Protein AF-A0A660SE81-F1 (afdb_monomer_lite)

InterPro domains:
  IPR000866 Alkyl hydroperoxide reductase subunit C/ Thiol specific antioxidant [PF00578] (19-53)
  IPR036249 Thioredoxin-like superfamily [SSF52833] (3-51)

Sequence (54 aa):
MRLMMLAVVPMVLMAGPGVGEPAPDFTEPDTAFQPHSLSDFRYKTVMLHFWHTS

Structure (mmCIF, N/CA/C/O backbone):
data_AF-A0A660SE81-F1
#
_entry.id   AF-A0A660SE81-F1
#
loop_
_atom_site.group_PDB
_atom_site.id
_atom_site.type_symbol
_atom_site.label_atom_id
_atom_site.label_alt_id
_atom_site.label_comp_id
_atom_site.label_asym_id
_atom_site.label_entity_id
_atom_site.label_seq_id
_atom_site.pdbx_PDB_ins_code
_atom_site.Cartn_x
_atom_site.Cartn_y
_atom_site.Cartn_z
_atom_site.occupancy
_atom_site.B_iso_or_equiv
_atom_site.auth_seq_id
_atom_site.auth_comp_id
_atom_site.auth_asym_id
_atom_site.auth_atom_id
_atom_site.pdbx_PDB_model_num
ATOM 1 N N . MET A 1 1 ? 44.212 -23.290 11.433 1.00 44.59 1 MET A N 1
ATOM 2 C CA . MET A 1 1 ? 43.461 -22.039 11.185 1.00 44.59 1 MET A CA 1
ATOM 3 C C . MET A 1 1 ? 42.666 -22.188 9.899 1.00 44.59 1 MET A C 1
ATOM 5 O O . MET A 1 1 ? 43.251 -22.170 8.829 1.00 44.59 1 MET A O 1
ATOM 9 N N . ARG A 1 2 ? 41.355 -22.411 9.990 1.00 54.94 2 ARG A N 1
ATOM 10 C CA . ARG A 1 2 ? 40.438 -22.360 8.840 1.00 54.94 2 ARG A CA 1
ATOM 11 C C . ARG A 1 2 ? 39.27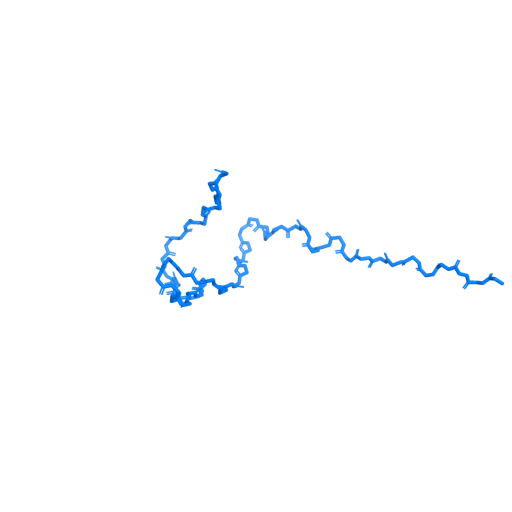4 -21.465 9.246 1.00 54.94 2 ARG A C 1
ATOM 13 O O . ARG A 1 2 ? 38.190 -21.927 9.570 1.00 54.94 2 ARG A O 1
ATOM 20 N N . LEU A 1 3 ? 39.586 -20.177 9.343 1.00 54.72 3 LEU A N 1
ATOM 21 C CA . LEU A 1 3 ? 38.615 -19.119 9.554 1.00 54.72 3 LEU A CA 1
ATOM 22 C C . LEU A 1 3 ? 38.483 -18.363 8.237 1.00 54.72 3 LEU A C 1
ATOM 24 O O . LEU A 1 3 ? 39.458 -17.778 7.780 1.00 54.72 3 LEU A O 1
ATOM 28 N N . MET A 1 4 ? 37.292 -18.461 7.651 1.00 52.22 4 MET A N 1
ATOM 29 C CA . MET A 1 4 ? 36.550 -17.443 6.893 1.00 52.22 4 MET A CA 1
ATOM 30 C C . MET A 1 4 ? 35.640 -18.164 5.899 1.00 52.22 4 MET A C 1
ATOM 32 O O . MET A 1 4 ? 35.926 -18.263 4.710 1.00 52.22 4 MET A O 1
ATOM 36 N N . MET A 1 5 ? 34.510 -18.670 6.398 1.00 58.62 5 MET A N 1
ATOM 37 C CA . MET A 1 5 ? 33.304 -18.656 5.576 1.00 58.62 5 MET A CA 1
ATOM 38 C C . MET A 1 5 ? 32.945 -17.181 5.403 1.00 58.62 5 MET A C 1
ATOM 40 O O . MET A 1 5 ? 32.516 -16.528 6.352 1.00 58.62 5 MET A O 1
ATOM 44 N N . LEU A 1 6 ? 33.214 -16.645 4.214 1.00 60.50 6 LEU A N 1
ATOM 45 C CA . LEU A 1 6 ? 32.720 -15.343 3.797 1.00 60.50 6 LEU A CA 1
ATOM 46 C C . LEU A 1 6 ? 31.188 -15.438 3.802 1.00 60.50 6 LEU A C 1
ATOM 48 O O . LEU A 1 6 ? 30.613 -16.195 3.020 1.00 60.50 6 LEU A O 1
ATOM 52 N N . ALA A 1 7 ? 30.529 -14.734 4.719 1.00 60.31 7 ALA A N 1
ATOM 53 C CA . ALA A 1 7 ? 29.083 -14.607 4.700 1.00 60.31 7 ALA A CA 1
ATOM 54 C C . ALA A 1 7 ? 28.690 -13.859 3.418 1.00 60.31 7 ALA A C 1
ATOM 56 O O . ALA A 1 7 ? 28.831 -12.641 3.331 1.00 60.31 7 ALA A O 1
ATOM 57 N N . VAL A 1 8 ? 28.222 -14.589 2.405 1.00 55.22 8 VAL A N 1
ATOM 58 C CA . VAL A 1 8 ? 27.514 -14.006 1.263 1.00 55.22 8 VAL A CA 1
ATOM 59 C C . VAL A 1 8 ? 26.127 -13.632 1.776 1.00 55.22 8 VAL A C 1
ATOM 61 O O . VAL A 1 8 ? 25.176 -14.399 1.661 1.00 55.22 8 VAL A O 1
ATOM 64 N N . VAL A 1 9 ? 26.020 -12.480 2.438 1.00 59.25 9 VAL A N 1
ATOM 65 C CA . VAL A 1 9 ? 24.714 -11.861 2.689 1.00 59.25 9 VAL A CA 1
ATOM 66 C C . VAL A 1 9 ? 24.094 -11.616 1.308 1.00 59.25 9 VAL A C 1
ATOM 68 O O . VAL A 1 9 ? 24.779 -11.054 0.449 1.00 59.25 9 VAL A 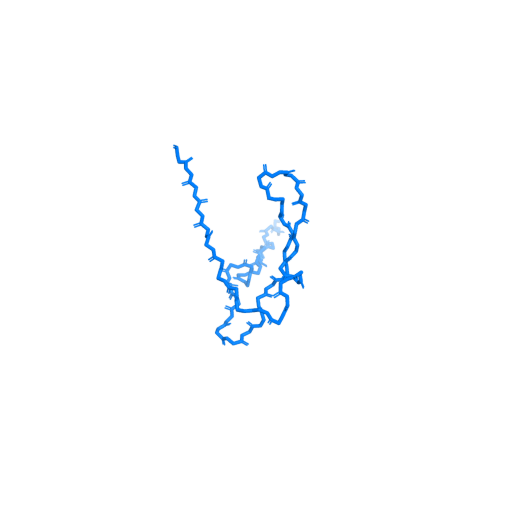O 1
ATOM 71 N N . PRO A 1 10 ? 22.859 -12.069 1.024 1.00 54.12 10 PRO A N 1
ATOM 72 C CA . PRO A 1 10 ? 22.306 -11.931 -0.309 1.00 54.12 10 PRO A CA 1
ATOM 73 C C . PRO A 1 10 ? 22.105 -10.442 -0.587 1.00 54.12 10 PRO A C 1
ATOM 75 O O . PRO A 1 10 ? 21.250 -9.787 0.003 1.00 54.12 10 PRO A O 1
ATOM 78 N N . MET A 1 11 ? 22.882 -9.924 -1.536 1.00 54.12 11 MET A N 1
ATOM 79 C CA . MET A 1 11 ? 22.784 -8.566 -2.084 1.00 54.12 11 MET A CA 1
ATOM 80 C C . MET A 1 11 ? 21.378 -8.252 -2.655 1.00 54.12 11 MET A C 1
ATOM 82 O O . MET A 1 11 ? 21.064 -7.105 -2.946 1.00 54.12 11 MET A O 1
ATOM 86 N N . VAL A 1 12 ? 20.516 -9.272 -2.762 1.00 54.19 12 VAL A N 1
ATOM 87 C CA . VAL A 1 12 ? 19.107 -9.221 -3.187 1.00 54.19 12 VAL A CA 1
ATOM 88 C C . VAL A 1 12 ? 18.198 -8.506 -2.175 1.00 54.19 12 VAL A C 1
ATOM 90 O O . VAL A 1 12 ? 17.164 -7.983 -2.567 1.00 54.19 12 VAL A O 1
ATOM 93 N N . LEU A 1 13 ? 18.578 -8.400 -0.897 1.00 56.22 13 LEU A N 1
ATOM 94 C CA . LEU A 1 13 ? 17.750 -7.731 0.124 1.00 56.22 13 LEU A CA 1
ATOM 95 C C . LEU A 1 13 ? 17.649 -6.200 -0.028 1.00 56.22 13 LEU A C 1
ATOM 97 O O . LEU A 1 13 ? 16.901 -5.576 0.718 1.00 56.22 13 LEU A O 1
ATOM 101 N N . MET A 1 14 ? 18.392 -5.582 -0.955 1.00 56.41 14 MET A N 1
ATOM 102 C CA . MET A 1 14 ? 18.444 -4.117 -1.104 1.00 56.41 14 MET A CA 1
ATOM 103 C C . MET A 1 14 ? 17.866 -3.577 -2.418 1.00 56.41 14 MET A C 1
ATOM 105 O O . MET A 1 14 ? 17.827 -2.362 -2.600 1.00 56.41 14 MET A O 1
ATOM 109 N N . ALA A 1 15 ? 17.429 -4.439 -3.338 1.00 64.88 15 ALA A N 1
ATOM 110 C CA . ALA A 1 15 ? 16.768 -3.999 -4.563 1.00 64.88 15 ALA A CA 1
ATOM 111 C C . ALA A 1 15 ? 15.251 -4.010 -4.341 1.00 64.88 15 ALA A C 1
ATOM 113 O O . ALA A 1 15 ? 14.680 -5.046 -4.010 1.00 64.88 15 ALA A O 1
ATOM 114 N N . GLY A 1 16 ? 14.602 -2.851 -4.496 1.00 73.12 16 GLY A N 1
ATOM 115 C CA . GLY A 1 16 ? 13.141 -2.784 -4.544 1.00 73.12 16 GLY A CA 1
ATOM 116 C C . GLY A 1 16 ? 12.577 -3.603 -5.715 1.00 73.12 16 GLY A C 1
ATOM 117 O O . GLY A 1 16 ? 13.339 -3.979 -6.611 1.00 73.12 16 GLY A O 1
ATOM 118 N N . PRO A 1 17 ? 11.259 -3.872 -5.728 1.00 83.81 17 PRO A N 1
ATOM 119 C CA . PRO A 1 17 ? 10.621 -4.571 -6.841 1.00 83.81 17 PRO A CA 1
ATOM 120 C C . PRO A 1 17 ? 10.928 -3.861 -8.166 1.00 83.81 17 PRO A C 1
ATOM 122 O O . PRO A 1 17 ? 10.932 -2.626 -8.243 1.00 83.81 17 PRO A O 1
ATOM 125 N N . GLY A 1 18 ? 11.195 -4.643 -9.208 1.00 86.62 18 GLY A N 1
ATOM 126 C CA . GLY A 1 18 ? 11.366 -4.137 -10.563 1.00 86.62 18 GLY A CA 1
ATOM 127 C C . GLY A 1 18 ? 10.089 -3.480 -11.095 1.00 86.62 18 GLY A C 1
ATOM 128 O O . GLY A 1 18 ? 8.984 -3.687 -10.592 1.00 86.62 18 GLY A O 1
ATOM 129 N N . VAL A 1 19 ? 10.216 -2.679 -12.156 1.00 88.88 19 VAL A N 1
ATOM 130 C CA . VAL A 1 19 ? 9.044 -2.075 -12.810 1.00 88.88 19 VAL A CA 1
ATOM 131 C C . VAL A 1 19 ? 8.129 -3.178 -13.347 1.00 88.88 19 VAL A C 1
ATOM 133 O O . VAL A 1 19 ? 8.555 -4.010 -14.142 1.00 88.88 19 VAL A O 1
ATOM 136 N N . GLY A 1 20 ? 6.860 -3.152 -12.935 1.00 89.38 20 GLY A N 1
ATOM 137 C CA . GLY A 1 20 ? 5.858 -4.153 -13.312 1.00 89.38 20 GLY A CA 1
ATOM 138 C C . GLY A 1 20 ? 5.812 -5.376 -12.394 1.00 89.38 20 GLY A C 1
ATOM 139 O O . GLY A 1 20 ? 4.867 -6.158 -12.495 1.00 89.38 20 GLY A O 1
ATOM 140 N N . GLU A 1 21 ? 6.768 -5.529 -11.474 1.00 91.12 21 GLU A N 1
ATOM 141 C CA . GLU A 1 21 ? 6.665 -6.526 -10.412 1.00 91.12 21 GLU A CA 1
ATOM 142 C C . GLU A 1 21 ? 5.673 -6.056 -9.337 1.00 91.12 21 GLU A C 1
ATOM 144 O O . GLU A 1 21 ? 5.569 -4.855 -9.063 1.00 91.12 21 GLU A O 1
ATOM 149 N N . PRO A 1 22 ? 4.922 -6.979 -8.712 1.00 89.44 22 PRO A N 1
ATOM 150 C CA . PRO A 1 22 ? 4.075 -6.635 -7.581 1.00 89.44 22 PRO A CA 1
ATOM 151 C C . PRO A 1 22 ? 4.895 -5.997 -6.456 1.00 89.44 22 PRO A C 1
ATOM 153 O O . PRO A 1 22 ? 5.940 -6.517 -6.064 1.00 89.44 22 PRO A O 1
ATOM 156 N N . ALA A 1 23 ? 4.391 -4.896 -5.899 1.00 90.31 23 ALA A N 1
ATOM 157 C CA . ALA A 1 23 ? 4.949 -4.352 -4.670 1.00 90.31 23 ALA A CA 1
ATOM 158 C C . ALA A 1 23 ? 4.808 -5.386 -3.530 1.00 90.31 23 ALA A C 1
ATOM 160 O O . ALA A 1 23 ? 3.742 -6.004 -3.419 1.00 90.31 23 ALA A O 1
ATOM 161 N N . PRO A 1 24 ? 5.843 -5.584 -2.689 1.00 90.88 24 PRO A N 1
ATOM 162 C CA . PRO A 1 24 ? 5.738 -6.424 -1.505 1.00 90.88 24 PRO A CA 1
ATOM 163 C C . PRO A 1 24 ? 4.602 -5.951 -0.604 1.00 90.88 24 PRO A C 1
ATOM 165 O O . PRO A 1 24 ? 4.403 -4.747 -0.433 1.00 90.88 24 PRO A O 1
ATOM 168 N N . ASP A 1 25 ? 3.877 -6.897 -0.015 1.00 94.25 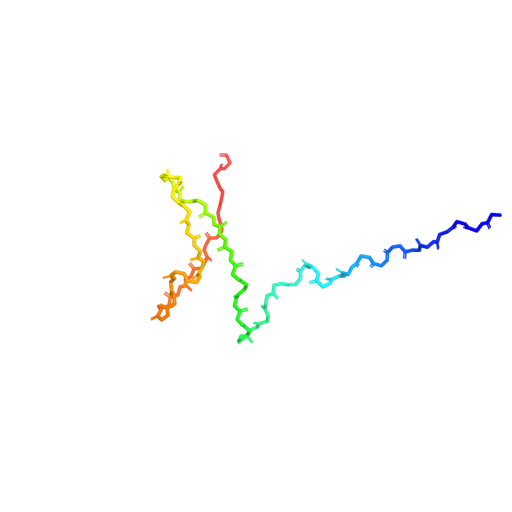25 ASP A N 1
ATOM 169 C CA . ASP A 1 25 ? 2.915 -6.549 1.023 1.00 94.25 25 ASP A CA 1
ATOM 170 C C . ASP A 1 25 ? 3.670 -6.151 2.296 1.00 94.25 25 ASP A C 1
ATOM 172 O O . ASP A 1 25 ? 4.697 -6.744 2.640 1.00 94.25 25 ASP A O 1
ATOM 176 N N . PHE A 1 26 ? 3.162 -5.138 2.982 1.00 94.19 26 PHE A N 1
ATOM 177 C CA . PHE A 1 26 ? 3.673 -4.670 4.265 1.00 94.19 26 PHE A CA 1
ATOM 178 C C . PHE A 1 26 ? 2.500 -4.187 5.102 1.00 94.19 26 PHE A C 1
ATOM 180 O O . PHE A 1 26 ? 1.491 -3.749 4.547 1.00 94.19 26 PHE A O 1
ATOM 187 N N . THR A 1 27 ? 2.655 -4.248 6.422 1.00 97.75 27 THR A N 1
ATOM 188 C CA . THR A 1 27 ? 1.659 -3.769 7.378 1.00 97.75 27 THR A CA 1
ATOM 189 C C . THR A 1 27 ? 2.300 -2.723 8.270 1.00 97.75 27 THR A C 1
ATOM 191 O O . THR A 1 27 ? 3.249 -3.035 8.984 1.00 97.75 27 THR A O 1
ATOM 194 N N . GLU A 1 28 ? 1.766 -1.507 8.253 1.00 96.38 28 GLU A N 1
ATOM 195 C CA . GLU A 1 28 ? 2.230 -0.401 9.094 1.00 96.38 28 GLU A CA 1
ATOM 196 C C . GLU A 1 28 ? 1.036 0.259 9.798 1.00 96.38 28 GLU A C 1
ATOM 198 O O . GLU A 1 28 ? -0.070 0.293 9.242 1.00 96.38 28 GLU A O 1
ATOM 203 N N . PRO A 1 29 ? 1.214 0.764 11.030 1.00 97.56 29 PRO A N 1
ATOM 204 C CA . PRO A 1 29 ? 0.179 1.527 11.704 1.00 97.56 29 PRO A CA 1
ATOM 205 C C . PRO A 1 29 ? 0.032 2.921 11.082 1.00 97.56 29 PRO A C 1
ATOM 207 O O . PRO A 1 29 ? 1.015 3.578 10.739 1.00 97.56 29 PRO A O 1
ATOM 210 N N . ASP A 1 30 ? -1.203 3.408 10.991 1.00 95.19 30 ASP A N 1
ATOM 211 C CA . ASP A 1 30 ? -1.469 4.817 10.710 1.00 95.19 30 ASP A CA 1
ATOM 212 C C . ASP A 1 30 ? -1.239 5.713 11.946 1.00 95.19 30 ASP A C 1
ATOM 214 O O . ASP A 1 30 ? -0.811 5.276 13.018 1.00 95.19 30 ASP A O 1
ATOM 218 N N . THR A 1 31 ? -1.562 7.003 11.815 1.00 94.38 31 THR A N 1
ATOM 219 C CA . THR A 1 31 ? -1.443 7.989 12.903 1.00 94.38 31 THR A CA 1
ATOM 220 C C . THR A 1 31 ? -2.436 7.777 14.052 1.00 94.38 31 THR A C 1
ATOM 222 O O . THR A 1 31 ? -2.289 8.405 15.101 1.00 94.38 31 THR A O 1
ATOM 225 N N . ALA A 1 32 ? -3.426 6.897 13.887 1.00 97.88 32 ALA A N 1
ATOM 226 C CA . ALA A 1 32 ? -4.361 6.449 14.917 1.00 97.88 32 ALA A CA 1
ATOM 227 C C . ALA A 1 32 ? -4.004 5.049 15.465 1.00 97.88 32 ALA A C 1
ATOM 229 O O . ALA A 1 32 ? -4.816 4.435 16.165 1.00 97.88 32 ALA A O 1
ATOM 230 N N . PHE A 1 33 ? -2.798 4.551 15.162 1.00 97.12 33 PHE A N 1
ATOM 231 C CA . PHE A 1 33 ? -2.308 3.217 15.518 1.00 97.12 33 PHE A CA 1
ATOM 232 C C . PHE A 1 33 ? -3.174 2.067 14.982 1.00 97.12 33 PHE A C 1
ATOM 234 O O . PHE A 1 33 ? -3.140 0.960 15.526 1.00 97.12 33 PHE A O 1
ATOM 241 N N . GLN A 1 34 ? -3.948 2.306 13.922 1.00 98.25 34 GLN A N 1
ATOM 242 C CA . GLN A 1 34 ? -4.670 1.245 13.230 1.00 98.25 34 GLN A CA 1
ATOM 243 C C . GLN A 1 34 ? -3.740 0.591 12.203 1.00 98.25 34 GLN A C 1
ATOM 245 O O . GLN A 1 34 ? -3.137 1.307 11.402 1.00 98.25 34 GLN A O 1
ATOM 250 N N . PRO A 1 35 ? -3.588 -0.744 12.217 1.00 98.06 35 PRO A N 1
ATOM 251 C CA . PRO A 1 35 ? -2.760 -1.437 11.240 1.00 98.06 35 PRO A CA 1
ATOM 252 C C . PRO A 1 35 ? -3.441 -1.445 9.869 1.00 98.06 35 PRO A C 1
ATOM 254 O O . PRO A 1 35 ? -4.611 -1.812 9.766 1.00 98.06 35 PRO A O 1
ATOM 257 N N . HIS A 1 36 ? -2.687 -1.114 8.820 1.00 97.50 36 HIS A N 1
ATOM 258 C CA . HIS A 1 36 ? -3.122 -1.238 7.426 1.00 97.50 36 HIS A CA 1
ATOM 259 C C . HIS A 1 36 ? -2.090 -2.023 6.632 1.00 97.50 36 HIS A C 1
ATOM 261 O O . HIS A 1 36 ? -0.890 -1.770 6.757 1.00 97.50 36 HIS A O 1
ATOM 267 N N . SER A 1 37 ? -2.550 -2.953 5.800 1.00 98.00 37 SER A N 1
ATOM 268 C CA . SER A 1 37 ? -1.708 -3.672 4.845 1.00 98.00 37 SER A CA 1
ATOM 269 C C . SER A 1 37 ? -1.835 -3.068 3.451 1.00 98.00 37 SER A C 1
ATOM 271 O O . 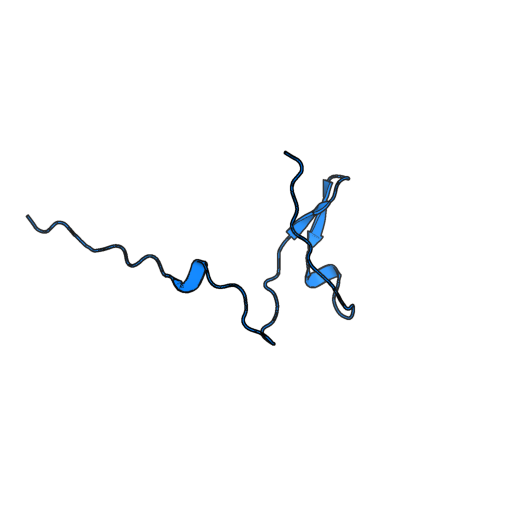SER A 1 37 ? -2.899 -2.574 3.074 1.00 98.00 37 SER A O 1
ATOM 273 N N . LEU A 1 38 ? -0.789 -3.148 2.624 1.00 96.25 38 LEU A N 1
ATOM 274 C CA . LEU A 1 38 ? -0.896 -2.719 1.223 1.00 96.25 38 LEU A CA 1
ATOM 275 C C . LEU A 1 38 ? -2.013 -3.486 0.489 1.00 96.25 38 LEU A C 1
ATOM 277 O O . LEU A 1 38 ? -2.720 -2.924 -0.354 1.00 96.25 38 LEU A O 1
ATOM 281 N N . SER A 1 39 ? -2.214 -4.758 0.836 1.00 96.94 39 SER A N 1
ATOM 282 C CA . SER A 1 39 ? -3.298 -5.586 0.306 1.00 96.94 39 SER A CA 1
ATOM 283 C C . SER A 1 39 ? -4.718 -5.081 0.603 1.00 96.94 39 SER A C 1
ATOM 285 O O . SER A 1 39 ? -5.628 -5.429 -0.157 1.00 96.94 39 SER A O 1
ATOM 287 N N . ASP A 1 40 ? -4.914 -4.204 1.590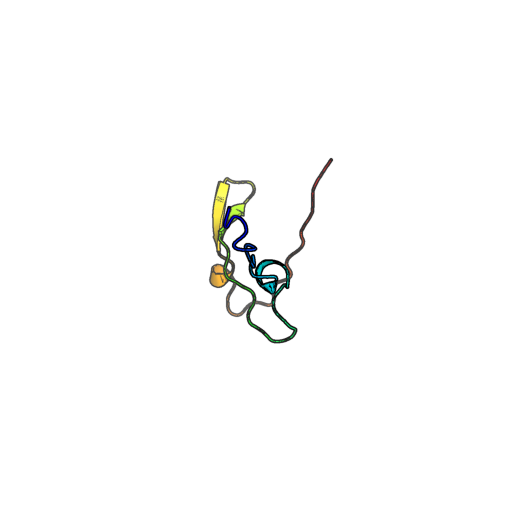 1.00 97.69 40 ASP A N 1
ATOM 288 C CA . ASP A 1 40 ? -6.21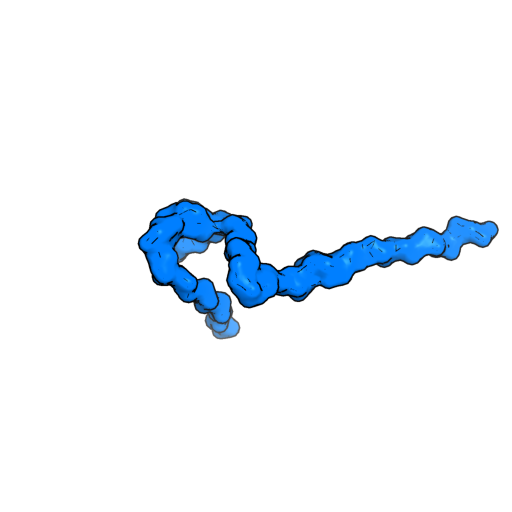4 -3.576 1.871 1.00 97.69 40 ASP A CA 1
ATOM 289 C C . ASP A 1 40 ? -6.628 -2.585 0.766 1.00 97.69 40 ASP A C 1
ATOM 291 O O . ASP A 1 40 ? -7.813 -2.310 0.561 1.00 97.69 40 ASP A O 1
ATOM 295 N N . PHE A 1 41 ? -5.664 -2.091 -0.019 1.00 96.06 41 PHE A N 1
ATOM 296 C CA . PHE A 1 41 ? -5.874 -1.108 -1.087 1.00 96.06 41 PHE A CA 1
ATOM 297 C C . PHE A 1 41 ? -5.959 -1.720 -2.493 1.00 96.06 41 PHE A C 1
ATOM 299 O O . PHE A 1 41 ? -5.859 -1.002 -3.494 1.00 96.06 41 PHE A O 1
ATOM 306 N N . ARG A 1 42 ? -6.155 -3.039 -2.610 1.00 94.50 42 ARG A N 1
ATOM 307 C CA . ARG A 1 42 ? -6.311 -3.711 -3.912 1.00 94.50 42 ARG A CA 1
ATOM 308 C C . ARG A 1 42 ? -7.403 -3.056 -4.765 1.00 94.50 42 ARG A C 1
ATOM 310 O O . ARG A 1 42 ? -8.396 -2.533 -4.261 1.00 94.50 42 ARG A O 1
ATOM 317 N N . TYR A 1 43 ? -7.211 -3.119 -6.084 1.00 95.19 43 TYR A N 1
ATOM 318 C CA . TYR A 1 43 ? -8.095 -2.519 -7.096 1.00 95.19 43 TYR A CA 1
ATOM 319 C C . TYR A 1 43 ? -8.151 -0.982 -7.082 1.00 95.19 43 TYR A C 1
ATOM 321 O O . TYR A 1 43 ? -9.010 -0.388 -7.734 1.00 95.19 43 TYR A O 1
ATOM 329 N N . LYS A 1 44 ? -7.223 -0.330 -6.373 1.00 95.62 44 LYS A N 1
ATOM 330 C CA . LYS A 1 44 ? -7.004 1.119 -6.409 1.00 95.62 44 LYS A CA 1
ATOM 331 C C . LYS A 1 44 ? -5.610 1.419 -6.954 1.00 95.62 44 LYS A C 1
ATOM 333 O O . LYS A 1 44 ? -4.686 0.627 -6.788 1.00 95.62 44 LYS A O 1
ATOM 338 N N . THR A 1 45 ? -5.451 2.589 -7.567 1.00 94.56 45 THR A N 1
ATOM 339 C CA . THR A 1 45 ? -4.123 3.146 -7.846 1.00 94.56 45 THR A CA 1
ATOM 340 C C . THR A 1 45 ? -3.571 3.739 -6.555 1.00 94.56 45 THR A C 1
ATOM 342 O O . THR A 1 45 ? -4.191 4.632 -5.979 1.00 94.56 45 THR A O 1
ATOM 345 N N . VAL A 1 46 ? -2.421 3.245 -6.103 1.00 94.38 46 VAL A N 1
ATOM 346 C CA . VAL A 1 46 ? -1.790 3.634 -4.834 1.00 94.38 46 VAL A CA 1
ATOM 347 C C . VAL A 1 46 ? -0.394 4.185 -5.110 1.00 94.38 46 VAL A C 1
ATOM 349 O O . VAL A 1 46 ? 0.348 3.621 -5.911 1.00 94.38 46 VAL A O 1
ATOM 352 N N . MET A 1 47 ? -0.035 5.276 -4.433 1.00 94.44 47 MET A N 1
ATOM 353 C CA . MET A 1 47 ? 1.313 5.843 -4.429 1.00 94.44 47 MET A CA 1
ATOM 354 C C . MET A 1 47 ? 1.861 5.791 -3.005 1.00 94.44 47 MET A C 1
ATOM 356 O O . MET A 1 47 ? 1.238 6.321 -2.087 1.00 94.44 47 MET A O 1
ATOM 360 N N . LEU A 1 48 ? 3.027 5.170 -2.826 1.00 92.69 48 LEU A N 1
ATOM 361 C CA . LEU A 1 48 ? 3.730 5.150 -1.546 1.00 92.69 48 LEU A CA 1
ATOM 362 C C . LEU A 1 48 ? 4.665 6.352 -1.465 1.00 92.69 48 LEU A C 1
ATOM 364 O O . LEU A 1 48 ? 5.551 6.511 -2.303 1.00 92.69 48 LEU A O 1
ATOM 368 N N . HIS A 1 49 ? 4.459 7.197 -0.459 1.00 93.88 49 HIS A N 1
ATOM 369 C CA . HIS A 1 49 ? 5.290 8.364 -0.199 1.00 93.88 49 HIS A CA 1
ATOM 370 C C . HIS A 1 49 ? 5.973 8.205 1.160 1.00 93.88 49 HIS A C 1
ATOM 372 O O . HIS A 1 49 ? 5.329 8.320 2.201 1.00 93.88 49 HIS A O 1
ATOM 378 N N . PHE A 1 50 ? 7.276 7.924 1.141 1.00 91.06 50 PHE A N 1
ATOM 379 C CA . PHE A 1 50 ? 8.097 7.781 2.342 1.00 91.06 50 PHE A CA 1
ATOM 380 C C . PHE A 1 50 ? 8.668 9.144 2.740 1.00 91.06 50 PHE A C 1
ATOM 382 O O . PHE A 1 50 ? 9.331 9.793 1.931 1.00 91.06 50 PHE A O 1
ATOM 389 N N . TRP A 1 51 ? 8.417 9.579 3.974 1.00 92.75 51 TRP A N 1
ATOM 390 C CA . TRP A 1 51 ? 8.866 10.872 4.492 1.00 92.75 51 TRP A CA 1
ATOM 391 C C . TRP A 1 51 ? 9.192 10.785 5.988 1.00 92.75 51 TRP A C 1
ATOM 393 O O . TRP A 1 51 ? 8.807 9.836 6.666 1.00 92.75 51 TRP A O 1
ATOM 403 N N . HIS A 1 52 ? 9.916 11.783 6.495 1.00 92.44 52 HIS A N 1
ATOM 404 C CA . HIS A 1 52 ? 10.255 11.939 7.908 1.00 92.44 52 HIS A CA 1
ATOM 405 C C . HIS A 1 52 ? 10.329 13.432 8.249 1.00 92.44 52 HIS A C 1
ATOM 407 O O . HIS A 1 52 ? 10.779 14.228 7.423 1.00 92.44 52 HIS A O 1
ATOM 413 N N . THR A 1 53 ? 9.908 13.818 9.452 1.00 89.62 53 THR A N 1
ATOM 414 C CA . THR A 1 53 ? 10.130 15.162 10.007 1.00 89.62 53 THR A CA 1
ATOM 415 C C . THR A 1 53 ? 11.273 15.106 11.008 1.00 89.62 53 THR A C 1
ATOM 417 O O . THR A 1 53 ? 11.125 14.479 12.055 1.00 89.62 53 THR A O 1
ATOM 420 N N . SER A 1 54 ? 12.403 15.721 10.649 1.00 76.44 54 SER A N 1
ATOM 421 C CA . SER A 1 54 ? 13.576 15.889 11.518 1.00 76.44 54 SER A CA 1
ATOM 422 C C . SER A 1 54 ? 13.327 16.817 12.699 1.00 76.44 54 SER A C 1
ATOM 424 O O . SER A 1 54 ? 12.463 17.715 12.573 1.00 76.44 54 SER A O 1
#

Foldseek 3Di:
DDDDPPPPPPPVVPDADDVPGDGDWDWDADPVRDIDIPVVQPPDDDDDDDDDDD

pLDDT: mean 82.68, std 17.33, range [44.59, 98.25]

Radius of gyration: 17.78 Å; chains: 1; bounding box: 52×38×29 Å

Secondary structure (DSSP, 8-state):
----------GGGGPPPPTTSPPPP-EEE-TTS-EEEGGGGTTS----------

Organism: NCBI:txid2052148